Protein AF-A0A9P6ZZK8-F1 (afdb_monomer_lite)

Secondary structure (DSSP, 8-state):
-HHHHHHHHHHHHHHHH-HHHHHH-HHHHHHHHHHHHHHHH-SGGGG-SHHHHHHHHHHHHHHTT--

Organism: NCBI:txid48579

pLDDT: mean 89.07, std 7.65, range [56.78, 96.94]

Radius of gyration: 17.72 Å; chains: 1; bounding box: 30×25×53 Å

Foldseek 3Di:
DVLLVVLVVVVVVCCVPPVVCCVVPVVNVVSNCQVVCCVVPNDPVVVDCVVVVVVVVVVVVVVVPDD

Sequence (67 aa):
MKLSWTIEDFLNVTAKCAPSILISKPKFHFLVHLPAYIRCFGPAILFSTERYESFNHVFRLTCMHSN

Structure (mmCIF, N/CA/C/O backbone):
data_AF-A0A9P6ZZK8-F1
#
_entry.id   AF-A0A9P6ZZK8-F1
#
loop_
_atom_site.group_PDB
_atom_site.id
_atom_site.type_symbol
_atom_site.label_atom_id
_atom_site.label_alt_id
_atom_site.label_comp_id
_atom_site.label_asym_id
_atom_site.label_entity_id
_atom_site.label_seq_id
_atom_site.pdbx_PDB_ins_code
_atom_site.Cartn_x
_atom_site.Cartn_y
_atom_site.Cartn_z
_atom_site.occupancy
_atom_site.B_iso_or_equiv
_atom_site.auth_seq_id
_atom_site.auth_comp_id
_atom_site.auth_asym_id
_atom_site.auth_atom_id
_atom_site.pdbx_PDB_model_num
ATOM 1 N N . MET A 1 1 ? -10.847 -1.468 -13.060 1.00 64.31 1 MET A N 1
ATOM 2 C CA . MET A 1 1 ? -9.861 -1.531 -14.161 1.00 64.31 1 MET A CA 1
ATOM 3 C C . MET A 1 1 ? -8.860 -0.380 -14.117 1.00 64.31 1 MET A C 1
ATOM 5 O O . MET A 1 1 ? -7.681 -0.681 -14.071 1.00 64.31 1 MET A O 1
ATOM 9 N N . LYS A 1 2 ? -9.275 0.897 -14.036 1.00 89.75 2 LYS A N 1
ATOM 10 C CA . LYS A 1 2 ? -8.342 2.048 -14.032 1.00 89.75 2 LYS A CA 1
ATOM 11 C C . LYS A 1 2 ? -7.273 2.018 -12.922 1.00 89.75 2 LYS A C 1
ATOM 13 O O . LYS A 1 2 ? -6.107 2.219 -13.215 1.00 89.75 2 LYS A O 1
ATOM 18 N N . LEU A 1 3 ? -7.657 1.712 -11.678 1.00 90.88 3 LEU A N 1
ATOM 19 C CA . LEU A 1 3 ? -6.727 1.729 -10.538 1.00 90.88 3 LEU A CA 1
ATOM 20 C C . LEU A 1 3 ? -5.568 0.730 -10.680 1.00 90.88 3 LEU A C 1
ATOM 22 O O . LEU A 1 3 ? -4.422 1.101 -10.464 1.00 90.88 3 LEU A O 1
ATOM 26 N N . SER A 1 4 ? -5.859 -0.518 -11.056 1.00 93.44 4 SER A N 1
ATOM 27 C CA . SER A 1 4 ? -4.833 -1.553 -11.237 1.00 93.44 4 SER A CA 1
ATOM 28 C C . SER A 1 4 ? -3.820 -1.159 -12.312 1.00 93.44 4 SER A C 1
ATOM 30 O O . SER A 1 4 ? -2.624 -1.242 -12.068 1.00 93.44 4 SER A O 1
ATOM 32 N N . TRP A 1 5 ? -4.302 -0.636 -13.444 1.00 95.50 5 TRP A N 1
ATOM 33 C CA . TRP A 1 5 ? -3.452 -0.130 -14.524 1.00 95.50 5 TRP A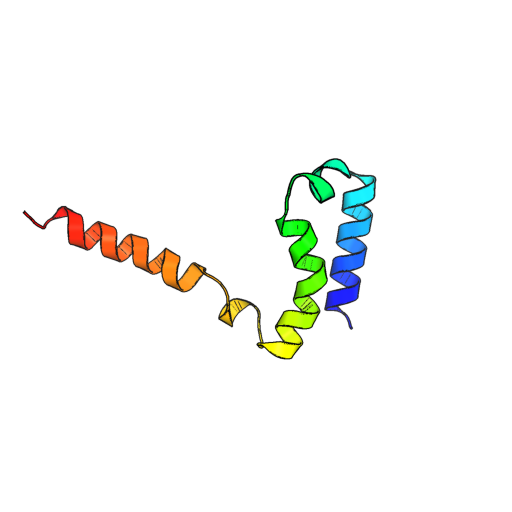 CA 1
ATOM 34 C C . TRP A 1 5 ? -2.560 1.031 -14.079 1.00 95.50 5 TRP A C 1
ATOM 36 O O . TRP A 1 5 ? -1.376 1.051 -14.390 1.00 95.50 5 TRP A O 1
ATOM 46 N N . THR A 1 6 ? -3.102 1.990 -13.325 1.00 96.00 6 THR A N 1
ATOM 47 C CA . THR A 1 6 ? -2.310 3.114 -12.804 1.00 96.00 6 THR A CA 1
ATOM 48 C C . THR A 1 6 ? -1.229 2.652 -11.827 1.00 96.00 6 THR A C 1
ATOM 50 O O . THR A 1 6 ? -0.120 3.177 -11.851 1.00 96.00 6 THR A O 1
ATOM 53 N N . ILE A 1 7 ? -1.532 1.668 -10.975 1.00 95.44 7 ILE A N 1
ATOM 54 C CA . ILE A 1 7 ? -0.550 1.095 -10.047 1.00 95.44 7 ILE A CA 1
ATOM 55 C C . ILE A 1 7 ? 0.554 0.374 -10.823 1.00 95.44 7 ILE A C 1
ATOM 57 O O . ILE A 1 7 ? 1.727 0.558 -10.519 1.00 95.44 7 ILE A O 1
ATOM 61 N N . GLU A 1 8 ? 0.194 -0.408 -11.835 1.00 95.38 8 GLU A N 1
ATOM 62 C CA . GLU A 1 8 ? 1.155 -1.119 -12.677 1.00 95.38 8 GLU A CA 1
ATOM 63 C C . GLU A 1 8 ? 2.079 -0.161 -13.440 1.00 95.38 8 GLU A C 1
ATOM 65 O O . GLU A 1 8 ? 3.298 -0.329 -13.404 1.00 95.38 8 GLU A O 1
ATOM 70 N N . ASP A 1 9 ? 1.528 0.893 -14.047 1.00 96.62 9 ASP A N 1
ATOM 71 C CA . ASP A 1 9 ? 2.311 1.924 -14.737 1.00 96.62 9 ASP A CA 1
ATOM 72 C C . ASP A 1 9 ? 3.280 2.640 -13.780 1.00 96.62 9 ASP A C 1
ATOM 74 O O . ASP A 1 9 ? 4.479 2.749 -14.051 1.00 96.62 9 ASP A O 1
ATOM 78 N N . PHE A 1 10 ? 2.801 3.024 -12.593 1.00 95.12 10 PHE A N 1
ATOM 79 C CA . PHE A 1 10 ? 3.630 3.630 -11.552 1.00 95.12 10 PHE A CA 1
ATOM 80 C C . PHE A 1 10 ? 4.768 2.708 -11.089 1.00 95.12 10 PHE A C 1
ATOM 82 O O . PHE A 1 10 ? 5.910 3.154 -10.934 1.00 95.12 10 PHE A O 1
ATOM 89 N N . LEU A 1 11 ? 4.487 1.419 -10.883 1.00 95.00 11 LEU A N 1
ATOM 90 C CA . LEU A 1 11 ? 5.501 0.436 -10.498 1.00 95.00 11 LEU A CA 1
ATOM 91 C C . LEU A 1 11 ? 6.519 0.212 -11.622 1.00 95.00 11 LEU A C 1
ATOM 93 O O . LEU A 1 11 ? 7.710 0.099 -11.336 1.00 95.00 11 LEU A O 1
ATOM 97 N N . ASN A 1 12 ? 6.089 0.222 -12.884 1.00 95.94 12 ASN A N 1
ATOM 98 C CA . ASN A 1 12 ? 6.971 0.089 -14.043 1.00 95.94 12 ASN A CA 1
ATOM 99 C C . ASN A 1 12 ? 7.927 1.286 -14.179 1.00 95.94 12 ASN A C 1
ATOM 101 O O . ASN A 1 12 ? 9.126 1.112 -14.398 1.00 95.94 12 ASN A O 1
ATOM 105 N N . VAL A 1 13 ? 7.430 2.512 -13.993 1.00 96.38 13 VAL A N 1
ATOM 106 C CA . VAL A 1 13 ? 8.280 3.716 -13.950 1.00 96.38 13 VAL A CA 1
ATOM 107 C C . VAL A 1 13 ? 9.234 3.659 -12.754 1.00 96.38 13 VAL A C 1
ATOM 109 O O . VAL A 1 13 ? 10.430 3.906 -12.906 1.00 96.38 13 VAL A O 1
ATOM 112 N N . THR A 1 14 ? 8.745 3.253 -11.580 1.00 95.31 14 THR A N 1
ATOM 113 C CA . THR A 1 14 ? 9.575 3.104 -10.374 1.00 95.31 14 THR A CA 1
ATOM 114 C C . THR A 1 14 ? 10.692 2.080 -10.584 1.00 95.31 14 THR A C 1
ATOM 116 O O . THR A 1 14 ? 11.828 2.335 -10.193 1.00 95.31 14 THR A O 1
ATOM 119 N N . ALA A 1 15 ? 10.413 0.957 -11.250 1.00 94.88 15 ALA A N 1
ATOM 120 C CA . ALA A 1 15 ? 11.413 -0.057 -11.575 1.00 94.88 15 ALA A CA 1
ATOM 121 C C . ALA A 1 15 ? 12.525 0.485 -12.488 1.00 94.88 15 ALA A C 1
ATOM 123 O O . ALA A 1 15 ? 13.683 0.105 -12.332 1.00 94.88 15 ALA A O 1
ATOM 124 N N . LYS A 1 16 ? 12.192 1.397 -13.409 1.00 96.94 16 LYS A N 1
ATOM 125 C CA . LYS A 1 16 ? 13.163 2.040 -14.309 1.00 96.94 16 LYS A CA 1
ATOM 126 C C . LYS A 1 16 ? 14.011 3.095 -13.601 1.00 96.94 16 LYS A C 1
ATOM 128 O O . LYS A 1 16 ? 15.201 3.194 -13.875 1.00 96.94 16 LYS A O 1
ATOM 133 N N . CYS A 1 17 ? 13.413 3.887 -12.712 1.00 95.88 17 CYS A N 1
ATOM 134 C CA . CYS A 1 17 ? 14.097 5.016 -12.076 1.00 95.88 17 CYS A CA 1
ATOM 135 C C . CYS A 1 17 ? 14.826 4.639 -10.777 1.00 95.88 17 CYS A C 1
ATOM 137 O O . CYS A 1 17 ? 15.891 5.180 -10.494 1.00 95.88 17 CYS A O 1
ATOM 139 N N . ALA A 1 18 ? 14.247 3.752 -9.966 1.00 93.62 18 ALA A N 1
ATOM 140 C CA . ALA A 1 18 ? 14.731 3.424 -8.626 1.00 93.62 18 ALA A CA 1
ATOM 141 C C . ALA A 1 18 ? 14.310 2.000 -8.190 1.00 93.62 18 ALA A C 1
ATOM 143 O O . ALA A 1 18 ? 13.524 1.835 -7.250 1.00 93.62 18 ALA A O 1
ATOM 144 N N . PRO A 1 19 ? 14.847 0.942 -8.827 1.00 92.06 19 PRO A N 1
ATOM 145 C CA . PRO A 1 19 ? 14.422 -0.441 -8.584 1.00 92.06 19 PRO A CA 1
ATOM 146 C C . PRO A 1 19 ? 14.645 -0.911 -7.138 1.00 92.06 19 PRO A C 1
ATOM 148 O O . PRO A 1 19 ? 13.868 -1.708 -6.616 1.00 92.06 19 PRO A O 1
ATOM 151 N N . SER A 1 20 ? 15.660 -0.383 -6.447 1.00 93.19 20 SER A N 1
ATOM 152 C CA . SER A 1 20 ? 15.955 -0.725 -5.047 1.00 93.19 20 SER A CA 1
ATOM 153 C C . SER A 1 20 ? 14.838 -0.327 -4.075 1.00 93.19 20 SER A C 1
ATOM 155 O O . SER A 1 20 ? 14.697 -0.930 -3.006 1.00 93.19 20 SER A O 1
ATOM 157 N N . ILE A 1 21 ? 14.008 0.658 -4.429 1.00 91.69 21 ILE A N 1
ATOM 158 C CA . ILE A 1 21 ? 12.880 1.104 -3.604 1.00 91.69 21 ILE A CA 1
ATOM 159 C C . ILE A 1 21 ? 11.781 0.040 -3.558 1.00 91.69 21 ILE A C 1
ATOM 161 O O . ILE A 1 21 ? 11.175 -0.150 -2.505 1.00 91.69 21 ILE A O 1
ATOM 165 N N . LEU A 1 22 ? 11.582 -0.712 -4.646 1.00 89.94 22 LEU A N 1
ATOM 166 C CA . LEU A 1 22 ? 10.589 -1.790 -4.701 1.00 89.94 22 LEU A CA 1
ATOM 167 C C . LEU A 1 22 ? 10.887 -2.910 -3.695 1.00 89.94 22 LEU A C 1
ATOM 169 O O . LEU A 1 22 ? 9.963 -3.552 -3.204 1.00 89.94 22 LEU A O 1
ATOM 173 N N . ILE A 1 23 ? 12.166 -3.112 -3.367 1.00 88.75 23 ILE A N 1
ATOM 174 C CA . ILE A 1 23 ? 12.625 -4.132 -2.416 1.00 88.75 23 ILE A CA 1
ATOM 175 C C . ILE A 1 23 ? 12.709 -3.554 -0.996 1.00 88.75 23 ILE A C 1
ATOM 177 O O . ILE A 1 23 ? 12.278 -4.181 -0.033 1.00 88.75 23 ILE A O 1
ATOM 181 N N . SER A 1 24 ? 13.258 -2.346 -0.849 1.00 91.81 24 SER A N 1
ATOM 182 C CA . SER A 1 24 ? 13.541 -1.751 0.466 1.00 91.81 24 SER A CA 1
ATOM 183 C C . SER A 1 24 ? 12.325 -1.124 1.148 1.00 91.81 24 SER A C 1
ATOM 185 O O . SER A 1 24 ? 12.344 -0.907 2.363 1.00 91.81 24 SER A O 1
ATOM 187 N N . LYS A 1 25 ? 11.264 -0.798 0.398 1.00 90.69 25 LYS A N 1
ATOM 188 C CA . LYS A 1 25 ? 10.055 -0.170 0.936 1.00 90.69 25 LYS A CA 1
ATOM 189 C C . LYS A 1 25 ? 8.858 -1.120 0.816 1.00 90.69 25 LYS A C 1
ATOM 191 O O . LYS A 1 25 ? 8.250 -1.206 -0.250 1.00 90.69 25 LYS A O 1
ATOM 196 N N . PRO A 1 26 ? 8.414 -1.744 1.924 1.00 86.88 26 PRO A N 1
ATOM 197 C CA . PRO A 1 26 ? 7.323 -2.725 1.896 1.00 86.88 26 PRO A CA 1
ATOM 198 C C . PRO A 1 26 ? 5.982 -2.132 1.432 1.00 86.88 26 PRO A C 1
ATOM 200 O O . PRO A 1 26 ? 5.118 -2.847 0.930 1.00 86.88 26 PRO A O 1
ATOM 203 N N . LYS A 1 27 ? 5.816 -0.805 1.528 1.00 86.50 27 LYS A N 1
ATOM 204 C CA . LYS A 1 27 ? 4.618 -0.097 1.052 1.00 86.50 27 LYS A CA 1
ATOM 205 C C . LYS A 1 27 ? 4.390 -0.235 -0.459 1.00 86.50 27 LYS A C 1
ATOM 207 O O . LYS A 1 27 ? 3.246 -0.173 -0.889 1.00 86.50 27 LYS A O 1
ATOM 212 N N . PHE A 1 28 ? 5.435 -0.456 -1.260 1.00 90.69 28 PHE A N 1
ATOM 213 C CA . PHE A 1 28 ? 5.273 -0.661 -2.705 1.00 90.69 28 PHE A CA 1
ATOM 214 C C . PHE A 1 28 ? 4.641 -2.018 -3.016 1.00 90.69 28 PHE A C 1
ATOM 216 O O . PHE A 1 28 ? 3.767 -2.099 -3.875 1.00 90.69 28 PHE A O 1
ATOM 223 N N . HIS A 1 29 ? 4.997 -3.061 -2.261 1.00 89.81 29 HIS A N 1
ATOM 224 C CA . HIS A 1 29 ? 4.346 -4.366 -2.373 1.00 89.81 29 HIS A CA 1
ATOM 225 C C . HIS A 1 29 ? 2.857 -4.294 -1.997 1.00 89.81 29 HIS A C 1
ATOM 227 O O . HIS A 1 29 ? 2.020 -4.904 -2.656 1.00 89.81 29 HIS A O 1
ATOM 233 N N . PHE A 1 30 ? 2.506 -3.492 -0.987 1.00 90.56 30 PHE A N 1
ATOM 234 C CA . PHE A 1 30 ? 1.112 -3.288 -0.582 1.00 90.56 30 PHE A CA 1
ATOM 235 C C . PHE A 1 30 ? 0.223 -2.740 -1.713 1.00 90.56 30 PHE A C 1
ATOM 237 O O . PHE A 1 30 ? -0.932 -3.148 -1.830 1.00 90.56 30 PHE A O 1
ATOM 244 N N . LEU A 1 31 ? 0.749 -1.865 -2.583 1.00 92.81 31 LEU A N 1
ATOM 245 C CA . LEU A 1 31 ? -0.018 -1.296 -3.700 1.00 92.81 31 LEU A CA 1
ATOM 246 C C . LEU A 1 31 ? -0.548 -2.368 -4.660 1.00 92.81 31 LEU A C 1
ATOM 248 O O . LEU A 1 31 ? -1.648 -2.217 -5.182 1.00 92.81 31 LEU A O 1
ATOM 252 N N . VAL A 1 32 ? 0.179 -3.473 -4.846 1.00 92.56 32 VAL A N 1
ATOM 253 C CA . VAL A 1 32 ? -0.253 -4.587 -5.709 1.00 92.56 32 VAL A CA 1
ATOM 254 C C . VAL A 1 32 ? -1.551 -5.223 -5.194 1.00 92.56 32 VAL A C 1
ATOM 256 O O . VAL A 1 32 ? -2.409 -5.618 -5.982 1.00 92.56 32 VAL A O 1
ATOM 259 N N . HIS A 1 33 ? -1.737 -5.258 -3.873 1.00 92.56 33 HIS A N 1
ATOM 260 C CA . HIS A 1 33 ? -2.911 -5.852 -3.222 1.00 92.56 33 HIS A CA 1
ATOM 261 C C . HIS A 1 33 ? -4.060 -4.863 -3.015 1.00 92.56 33 HIS A C 1
ATOM 263 O O . HIS A 1 33 ? -5.205 -5.274 -2.822 1.00 92.56 33 HIS A O 1
ATOM 269 N N . LEU A 1 34 ? -3.788 -3.558 -3.095 1.00 93.19 34 LEU A N 1
ATOM 270 C CA . LEU A 1 34 ? -4.763 -2.502 -2.823 1.00 93.19 34 LEU A CA 1
ATOM 271 C C . LEU A 1 34 ? -6.070 -2.635 -3.636 1.00 93.19 34 LEU A C 1
ATOM 273 O O . LEU A 1 34 ? -7.139 -2.497 -3.039 1.00 93.19 34 LEU A O 1
ATOM 277 N N . PRO A 1 35 ? -6.065 -2.955 -4.948 1.00 94.31 35 PRO A N 1
ATOM 278 C CA . PRO A 1 35 ? -7.309 -3.170 -5.690 1.00 94.31 35 PRO A CA 1
ATOM 279 C C . PRO A 1 35 ? -8.144 -4.343 -5.159 1.00 94.31 35 PRO A C 1
ATOM 281 O O . PRO A 1 35 ? -9.373 -4.262 -5.152 1.00 94.31 35 PRO A O 1
ATOM 284 N N . ALA A 1 36 ? -7.491 -5.421 -4.712 1.00 94.00 36 ALA A N 1
ATOM 285 C CA . ALA A 1 36 ? -8.167 -6.573 -4.124 1.00 94.00 36 ALA A CA 1
ATOM 286 C C . ALA A 1 36 ? -8.777 -6.204 -2.767 1.00 94.00 36 ALA A C 1
ATOM 288 O O . ALA A 1 36 ? -9.947 -6.488 -2.522 1.00 94.00 36 ALA A O 1
ATOM 289 N N . TYR A 1 37 ? -8.035 -5.481 -1.926 1.00 93.56 37 TYR A N 1
ATOM 290 C CA . TYR A 1 37 ? -8.543 -4.995 -0.644 1.00 93.56 37 TYR A CA 1
ATOM 291 C C . TYR A 1 37 ? -9.705 -4.027 -0.803 1.00 93.56 37 TYR A C 1
ATOM 293 O O . TYR A 1 37 ? -10.688 -4.156 -0.085 1.00 93.56 37 TYR A O 1
ATOM 301 N N . ILE A 1 38 ? -9.660 -3.125 -1.785 1.00 94.56 38 ILE A N 1
ATOM 302 C CA . ILE A 1 38 ? -10.783 -2.219 -2.045 1.00 94.56 38 ILE A CA 1
ATOM 303 C C . ILE A 1 38 ? -12.038 -2.992 -2.452 1.00 94.56 38 ILE A C 1
ATOM 305 O O . ILE A 1 38 ? -13.147 -2.642 -2.053 1.00 94.56 38 ILE A O 1
ATOM 309 N N . ARG A 1 39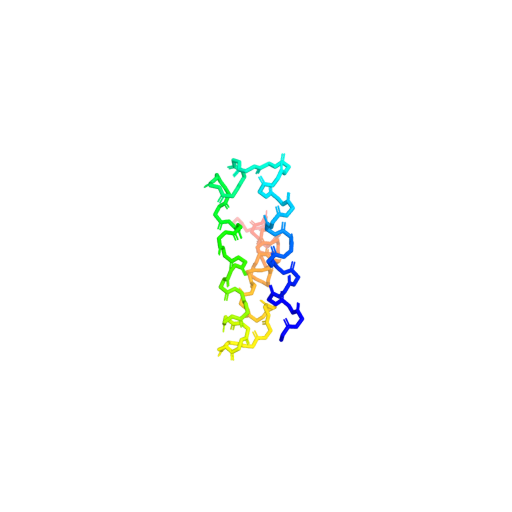 ? -11.876 -4.068 -3.229 1.00 93.25 39 ARG A N 1
ATOM 310 C CA . ARG A 1 39 ? -12.995 -4.926 -3.626 1.00 93.25 39 ARG A CA 1
ATOM 311 C C . ARG A 1 39 ? -13.578 -5.705 -2.443 1.00 93.25 39 ARG A C 1
ATOM 313 O O . ARG A 1 39 ? -14.790 -5.872 -2.397 1.00 93.25 39 ARG A O 1
ATOM 320 N N . CYS A 1 40 ? -12.741 -6.174 -1.519 1.00 94.69 40 CYS A N 1
ATOM 321 C CA . CYS A 1 40 ? -13.177 -6.988 -0.382 1.00 94.69 40 CYS A CA 1
ATOM 322 C C . CYS A 1 40 ? -13.690 -6.161 0.807 1.00 94.69 40 CYS A C 1
ATOM 324 O O . CYS A 1 40 ? -14.641 -6.568 1.463 1.00 94.69 40 CYS A O 1
ATOM 326 N N . PHE A 1 41 ? -13.062 -5.020 1.093 1.00 93.56 41 PHE A N 1
ATOM 327 C CA . PHE A 1 41 ? -13.260 -4.252 2.329 1.00 93.56 41 PHE A CA 1
ATOM 328 C C . PHE A 1 41 ? -13.825 -2.847 2.093 1.00 93.56 41 PHE A C 1
ATOM 330 O O . PHE A 1 41 ? -14.089 -2.119 3.046 1.00 93.56 41 PHE A O 1
ATOM 337 N N . GLY A 1 42 ? -14.027 -2.456 0.833 1.00 92.75 42 GLY A N 1
ATOM 338 C CA . GLY A 1 42 ? -14.467 -1.115 0.473 1.00 92.75 42 GLY A CA 1
ATOM 339 C C . GLY A 1 42 ? -13.316 -0.102 0.408 1.00 92.75 42 GLY A C 1
ATOM 340 O O . GLY A 1 42 ? -12.144 -0.472 0.359 1.00 92.75 42 GLY A O 1
ATOM 341 N N . PRO A 1 43 ? -13.622 1.203 0.337 1.00 92.38 43 PRO A N 1
ATOM 342 C CA . PRO A 1 43 ? -12.625 2.245 0.098 1.00 92.38 43 PRO A CA 1
ATOM 343 C C . PRO A 1 43 ? -11.469 2.240 1.108 1.00 92.38 43 PRO A C 1
ATOM 345 O O . PRO A 1 43 ? -11.676 2.007 2.295 1.00 92.38 43 PRO A O 1
ATOM 348 N N . ALA A 1 44 ? -10.262 2.595 0.653 1.00 90.50 44 ALA A N 1
ATOM 349 C CA . ALA A 1 44 ? -9.044 2.518 1.469 1.00 90.50 44 ALA A CA 1
ATOM 350 C C . ALA A 1 44 ? -9.077 3.333 2.773 1.00 90.50 44 ALA A C 1
ATOM 352 O O . ALA A 1 44 ? -8.418 2.978 3.747 1.00 90.50 44 ALA A O 1
ATOM 353 N N . ILE A 1 45 ? -9.894 4.389 2.813 1.00 90.06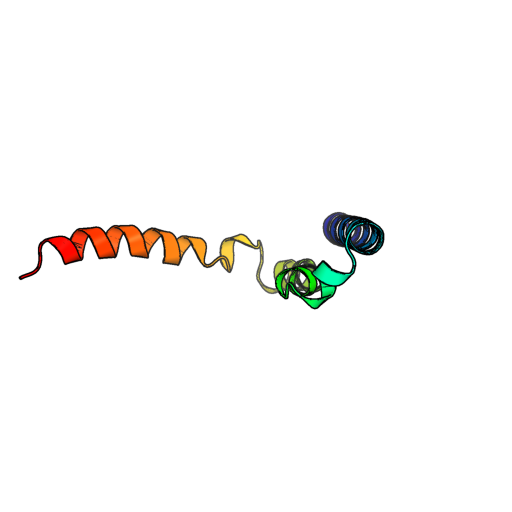 45 ILE A N 1
ATOM 354 C CA . ILE A 1 45 ? -10.139 5.197 4.013 1.00 90.06 45 ILE A CA 1
ATOM 355 C C . ILE A 1 45 ? -10.664 4.353 5.189 1.00 90.06 45 ILE A C 1
ATOM 357 O O . ILE A 1 45 ? -10.371 4.662 6.338 1.00 90.06 45 ILE A O 1
ATOM 361 N N . LEU A 1 46 ? -11.409 3.274 4.917 1.00 88.38 46 LEU A N 1
ATOM 362 C CA . LEU A 1 46 ? -12.044 2.450 5.949 1.00 88.38 46 LEU A CA 1
ATOM 363 C C . LEU A 1 46 ? -11.037 1.643 6.772 1.00 88.38 46 LEU A C 1
ATOM 365 O O . LEU A 1 46 ? -11.317 1.322 7.922 1.00 88.38 46 LEU A O 1
ATOM 369 N N . PHE A 1 47 ? -9.874 1.335 6.198 1.00 86.25 47 PHE A N 1
ATOM 370 C CA . PHE A 1 47 ? -8.799 0.597 6.863 1.00 86.25 47 PHE A CA 1
ATOM 371 C C . PHE A 1 47 ? -7.533 1.443 7.067 1.00 86.25 47 PHE A C 1
ATOM 373 O O . PHE A 1 47 ? -6.469 0.908 7.377 1.00 86.25 47 PHE A O 1
ATOM 380 N N . SER A 1 48 ? -7.634 2.766 6.904 1.00 88.69 48 SER A N 1
ATOM 381 C CA . SER A 1 48 ? -6.550 3.692 7.234 1.00 88.69 48 SER A CA 1
ATOM 382 C C . SER A 1 48 ? -6.389 3.821 8.752 1.00 88.69 48 SER A C 1
ATOM 384 O O . SER A 1 48 ? -7.373 3.920 9.488 1.00 88.69 48 SER A O 1
ATOM 386 N N . THR A 1 49 ? -5.145 3.881 9.229 1.00 89.75 49 THR A N 1
ATOM 387 C CA . THR A 1 49 ? -4.830 4.117 10.648 1.00 89.75 49 THR A CA 1
ATOM 388 C C . THR A 1 49 ? -4.963 5.585 11.052 1.00 89.75 49 THR A C 1
ATOM 390 O O . THR A 1 49 ? -5.016 5.881 12.243 1.00 89.75 49 THR A O 1
ATOM 393 N N . GLU A 1 50 ? -5.093 6.505 10.090 1.00 88.81 50 GLU A N 1
ATOM 394 C CA . GLU A 1 50 ? -5.135 7.961 10.300 1.00 88.81 50 GLU A CA 1
ATOM 395 C C . GLU A 1 50 ? -6.180 8.397 11.340 1.00 88.81 50 GLU A C 1
ATOM 397 O O . GLU A 1 50 ? -5.929 9.261 12.182 1.00 88.81 50 GLU A O 1
ATOM 402 N N . ARG A 1 51 ? -7.351 7.750 11.354 1.00 83.38 51 ARG A N 1
ATOM 403 C CA . ARG A 1 51 ? -8.401 8.031 12.345 1.00 83.38 51 ARG A CA 1
ATOM 404 C C . ARG A 1 51 ? -7.953 7.741 13.782 1.00 83.38 51 ARG A C 1
ATOM 406 O O . ARG A 1 51 ? -8.337 8.463 14.694 1.00 83.38 51 ARG A O 1
ATOM 413 N N . TYR A 1 52 ? -7.155 6.701 13.990 1.00 85.38 52 TYR A N 1
ATOM 414 C CA . TYR A 1 52 ? -6.604 6.371 15.304 1.00 85.38 52 TYR A CA 1
ATOM 415 C C . TYR A 1 52 ? -5.411 7.272 15.636 1.00 85.38 52 TYR A C 1
ATOM 417 O O . TYR A 1 52 ? -5.284 7.755 16.757 1.00 85.38 52 TYR A O 1
ATOM 425 N N . GLU A 1 53 ? -4.568 7.563 14.646 1.00 87.69 53 GLU A N 1
ATOM 426 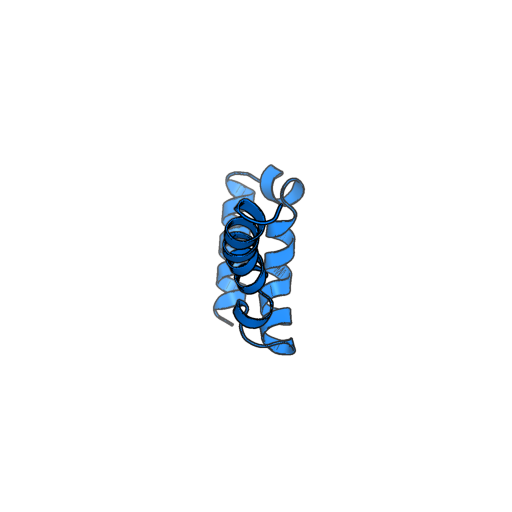C CA . GLU A 1 53 ? -3.401 8.432 14.814 1.00 87.69 53 GLU A CA 1
ATOM 427 C C . GLU A 1 53 ? -3.789 9.875 15.167 1.00 87.69 53 GLU A C 1
ATOM 429 O O . GLU A 1 53 ? -3.168 10.477 16.041 1.00 87.69 53 GLU A O 1
ATOM 434 N N . SER A 1 54 ? -4.860 10.411 14.575 1.00 85.88 54 SER A N 1
ATOM 435 C CA . SER A 1 54 ? -5.402 11.732 14.930 1.00 85.88 54 SER A CA 1
ATOM 436 C C . SER A 1 54 ? -5.889 11.808 16.383 1.00 85.88 54 SER A C 1
ATOM 438 O O . SER A 1 54 ? -5.756 12.851 17.028 1.00 85.88 54 SER A O 1
ATOM 440 N N . PHE A 1 55 ? -6.365 10.694 16.949 1.00 85.19 55 PHE A N 1
ATOM 441 C CA . PHE A 1 55 ? -6.762 10.628 18.355 1.00 85.19 55 PHE A CA 1
ATOM 442 C C . PHE A 1 55 ? -5.560 10.644 19.313 1.00 85.19 55 PHE A C 1
ATOM 444 O O . PHE A 1 55 ? -5.665 11.184 20.415 1.00 85.19 55 PHE A O 1
ATOM 451 N N . ASN A 1 56 ? -4.387 10.153 18.892 1.00 87.25 56 ASN A N 1
ATOM 452 C CA . ASN A 1 56 ? -3.171 10.183 19.717 1.00 87.25 56 ASN A CA 1
ATOM 453 C C . ASN A 1 56 ? -2.763 11.611 20.105 1.00 87.25 56 ASN A C 1
ATOM 455 O O . ASN A 1 56 ? -2.229 11.829 21.194 1.00 87.25 56 ASN A O 1
ATOM 459 N N . HIS A 1 57 ? -3.015 12.591 19.233 1.00 83.88 57 HIS A N 1
ATOM 460 C CA . HIS A 1 57 ? -2.759 13.997 19.536 1.00 83.88 57 HIS A CA 1
ATOM 461 C C . HIS A 1 57 ? -3.684 14.508 20.649 1.00 83.88 57 HIS A C 1
ATOM 463 O O . HIS A 1 57 ? -3.216 15.118 21.608 1.00 83.88 57 HIS A O 1
ATOM 469 N N . VAL A 1 58 ? -4.981 14.195 20.565 1.00 85.25 58 VAL A N 1
ATOM 470 C CA . VAL A 1 58 ? -5.971 14.552 21.595 1.00 85.25 58 VAL A CA 1
ATOM 471 C C . VAL A 1 58 ? -5.608 13.917 22.937 1.00 85.25 58 VAL A C 1
ATOM 473 O O . VAL A 1 58 ? -5.561 14.608 23.952 1.00 85.25 58 VAL A O 1
ATOM 476 N N . PHE A 1 59 ? -5.269 12.627 22.937 1.00 84.94 59 PHE A N 1
ATOM 477 C CA . PHE A 1 59 ? -4.877 11.909 24.148 1.00 84.94 59 PHE A CA 1
ATOM 478 C C . PHE A 1 59 ? -3.636 12.525 24.814 1.00 84.94 59 PHE A C 1
ATOM 480 O O . PHE A 1 59 ? -3.636 12.779 26.020 1.00 84.94 59 PHE A O 1
ATOM 487 N N . ARG A 1 60 ? -2.603 12.869 24.032 1.00 85.12 60 ARG A N 1
ATOM 488 C CA . ARG A 1 60 ? -1.411 13.566 24.548 1.00 85.12 60 ARG A CA 1
ATOM 489 C C . ARG A 1 60 ? -1.758 14.885 25.239 1.00 85.12 60 ARG A C 1
ATOM 491 O O . ARG A 1 60 ? -1.199 15.157 26.296 1.00 85.12 60 ARG A O 1
ATOM 498 N N . LEU A 1 61 ? -2.688 15.672 24.692 1.00 85.31 61 LEU A N 1
ATOM 499 C CA . LEU A 1 61 ? -3.134 16.925 25.315 1.00 85.31 61 LEU A CA 1
ATOM 500 C C . LEU A 1 61 ? -3.814 16.693 26.671 1.00 85.31 61 LEU A C 1
ATOM 502 O O . LEU A 1 61 ? -3.580 17.452 27.612 1.00 85.31 61 LEU A O 1
ATOM 506 N N . THR A 1 62 ? -4.620 15.636 26.792 1.00 82.69 62 THR A N 1
ATOM 507 C CA . THR A 1 62 ? -5.316 15.309 28.047 1.00 82.69 62 THR A CA 1
ATOM 508 C C . THR A 1 62 ? -4.376 14.799 29.139 1.00 82.69 62 THR A C 1
ATOM 510 O O . THR A 1 62 ? -4.582 15.101 30.310 1.00 82.69 62 THR A O 1
ATOM 513 N N . CYS A 1 63 ? -3.301 14.094 28.775 1.00 77.62 63 CYS A N 1
ATOM 514 C CA . CYS A 1 63 ? -2.331 13.569 29.738 1.00 77.62 63 CYS A CA 1
ATOM 515 C C . CYS A 1 63 ? -1.340 14.619 30.261 1.00 77.62 63 CYS A C 1
ATOM 517 O O . CYS A 1 63 ? -0.720 14.381 31.291 1.00 77.62 63 CYS A O 1
ATOM 519 N N . MET A 1 64 ? -1.190 15.776 29.604 1.00 77.38 64 MET A N 1
ATOM 520 C CA . MET A 1 64 ? -0.255 16.822 30.056 1.00 77.38 64 MET A CA 1
ATOM 521 C C . MET A 1 64 ? -0.623 17.455 31.407 1.00 77.38 64 MET A C 1
ATOM 523 O O . MET A 1 64 ? 0.244 18.040 32.047 1.00 77.38 64 MET A O 1
ATOM 527 N N . HIS A 1 65 ? -1.881 17.341 31.842 1.00 74.81 65 HIS A N 1
ATOM 528 C CA . HIS A 1 65 ? -2.392 17.992 33.056 1.00 74.81 65 HIS A CA 1
ATOM 529 C C . HIS A 1 65 ? -2.862 17.000 34.131 1.00 74.81 65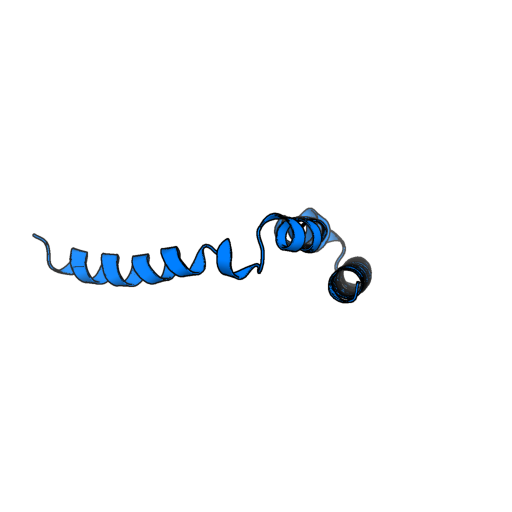 HIS A C 1
ATOM 531 O O . HIS A 1 65 ? -3.471 17.410 35.115 1.00 74.81 65 HIS A O 1
ATOM 537 N N . SER A 1 66 ? -2.607 15.702 33.946 1.00 63.84 66 SER A N 1
ATOM 538 C CA . SER A 1 66 ? -2.934 14.668 34.931 1.00 63.84 66 SER A CA 1
ATOM 539 C C . SER A 1 66 ? -1.721 14.433 35.831 1.00 63.84 66 SER A C 1
ATOM 541 O O . SER A 1 66 ? -0.739 13.850 35.375 1.00 63.84 66 SER A O 1
ATOM 543 N N . ASN A 1 67 ? -1.791 14.884 37.086 1.00 56.78 67 ASN A N 1
ATOM 544 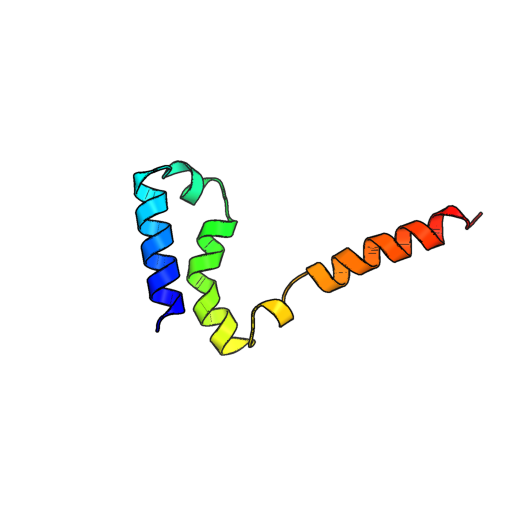C CA . ASN A 1 67 ? -0.861 14.546 38.169 1.00 56.78 67 ASN A CA 1
ATOM 545 C C . ASN A 1 67 ? -1.671 13.997 39.343 1.00 56.78 67 ASN A C 1
ATOM 547 O O . ASN A 1 67 ? -2.640 14.692 39.727 1.00 56.78 67 ASN A O 1
#